Protein AF-A0A3R7EN10-F1 (afdb_monomer_lite)

Structure (mmCIF, N/CA/C/O backbone):
data_AF-A0A3R7EN10-F1
#
_entry.id   AF-A0A3R7EN10-F1
#
loop_
_atom_site.group_PDB
_atom_site.id
_atom_site.type_symbol
_atom_site.label_atom_id
_atom_site.label_alt_id
_atom_site.label_comp_id
_atom_site.label_asym_id
_atom_site.label_entity_id
_atom_site.label_seq_id
_atom_site.pdbx_PDB_ins_code
_atom_site.Cartn_x
_atom_site.Cartn_y
_atom_site.Cartn_z
_atom_site.occupancy
_atom_site.B_iso_or_equiv
_atom_site.auth_seq_id
_atom_site.auth_comp_id
_atom_site.auth_asym_id
_atom_site.auth_atom_id
_atom_site.pdbx_PDB_model_num
ATOM 1 N N . MET A 1 1 ? -8.525 9.739 20.862 1.00 62.44 1 MET A N 1
ATOM 2 C CA . MET A 1 1 ? -7.782 10.237 19.674 1.00 62.44 1 MET A CA 1
ATOM 3 C C . MET A 1 1 ? -8.249 9.334 18.562 1.00 62.44 1 MET A C 1
ATOM 5 O O . MET A 1 1 ? -7.996 8.149 18.690 1.00 62.44 1 MET A O 1
ATOM 9 N N . THR A 1 2 ? -8.980 9.822 17.556 1.00 68.06 2 THR A N 1
ATOM 10 C CA . THR A 1 2 ? -9.645 8.910 16.611 1.00 68.06 2 THR A CA 1
ATOM 11 C C . THR A 1 2 ? -8.619 8.046 15.887 1.00 68.06 2 THR A C 1
ATOM 13 O O . THR A 1 2 ? -7.686 8.556 15.252 1.00 68.06 2 THR A O 1
ATOM 16 N N . LEU A 1 3 ? -8.781 6.737 16.037 1.00 77.31 3 LEU A N 1
ATOM 17 C CA . LEU A 1 3 ? -7.998 5.729 15.348 1.00 77.31 3 LEU A CA 1
ATOM 18 C C . LEU A 1 3 ? -8.710 5.361 14.047 1.00 77.31 3 LEU A C 1
ATOM 20 O O . LEU A 1 3 ? -9.926 5.502 13.911 1.00 77.31 3 LEU A O 1
ATOM 24 N N . TYR A 1 4 ? -7.924 4.940 13.065 1.00 83.62 4 TYR A N 1
ATOM 25 C CA . TYR A 1 4 ? -8.445 4.513 11.776 1.00 83.62 4 TYR A CA 1
ATOM 26 C C . TYR A 1 4 ? -7.913 3.133 11.432 1.00 83.62 4 TYR A C 1
ATOM 28 O O . TYR A 1 4 ? -6.710 2.860 11.529 1.00 83.62 4 TYR A O 1
ATOM 36 N N . LYS A 1 5 ? -8.817 2.294 10.942 1.00 88.75 5 LYS A N 1
ATOM 37 C CA . LYS A 1 5 ? -8.485 1.105 10.178 1.00 88.75 5 LYS A CA 1
ATOM 38 C C . LYS A 1 5 ? -8.071 1.558 8.786 1.00 88.75 5 LYS A C 1
ATOM 40 O O . LYS A 1 5 ? -8.778 2.327 8.141 1.00 88.75 5 LYS A O 1
ATOM 45 N N . VAL A 1 6 ? -6.909 1.106 8.327 1.00 89.62 6 VAL A 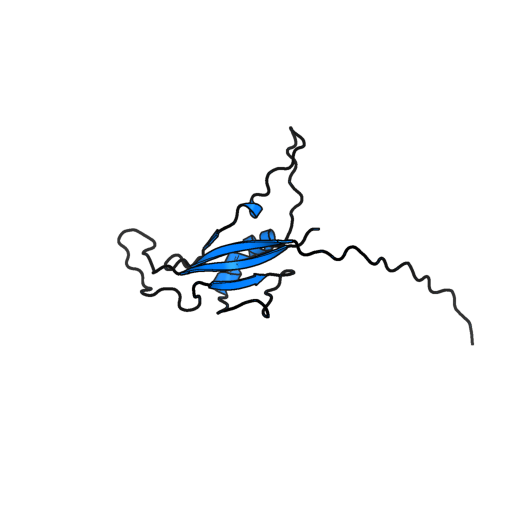N 1
ATOM 46 C CA . VAL A 1 6 ? -6.370 1.469 7.013 1.00 89.62 6 VAL A CA 1
ATOM 47 C C . VAL A 1 6 ? -6.349 0.230 6.136 1.00 89.62 6 VAL A C 1
ATOM 49 O O . VAL A 1 6 ? -5.717 -0.770 6.477 1.00 89.62 6 VAL A O 1
ATOM 52 N N . VAL A 1 7 ? -7.012 0.302 4.988 1.00 90.81 7 VAL A N 1
ATOM 53 C CA . VAL A 1 7 ? -7.070 -0.779 4.006 1.00 90.81 7 VAL A CA 1
ATOM 54 C C . VAL A 1 7 ? -6.269 -0.365 2.779 1.00 90.81 7 VAL A C 1
ATOM 56 O O . VAL A 1 7 ? -6.631 0.568 2.065 1.00 90.81 7 VAL A O 1
ATOM 59 N N . ALA A 1 8 ? -5.168 -1.069 2.527 1.00 90.19 8 ALA A N 1
ATOM 60 C CA . ALA A 1 8 ? -4.382 -0.931 1.310 1.00 90.19 8 ALA A CA 1
ATOM 61 C C . ALA A 1 8 ? -4.769 -2.046 0.334 1.00 90.19 8 ALA A C 1
ATOM 63 O O . ALA A 1 8 ? -4.416 -3.207 0.537 1.00 90.19 8 ALA A O 1
ATOM 64 N N . THR A 1 9 ? -5.490 -1.699 -0.729 1.00 92.50 9 THR A N 1
ATOM 65 C CA . THR A 1 9 ? -5.915 -2.650 -1.764 1.00 92.50 9 THR A CA 1
ATOM 66 C C . THR A 1 9 ? -5.017 -2.516 -2.984 1.00 92.50 9 THR A C 1
ATOM 68 O O . THR A 1 9 ? -4.878 -1.420 -3.528 1.00 92.50 9 THR A O 1
ATOM 71 N N . VAL A 1 10 ? -4.427 -3.613 -3.456 1.00 92.38 10 VAL A N 1
ATOM 72 C CA . VAL A 1 10 ? -3.679 -3.628 -4.717 1.00 92.38 10 VAL A CA 1
ATOM 73 C C . VAL A 1 10 ? -4.640 -3.290 -5.846 1.00 92.38 10 VAL A C 1
ATOM 75 O O . VAL A 1 10 ? -5.570 -4.034 -6.145 1.00 92.38 10 VAL A O 1
ATOM 78 N N . HIS A 1 11 ? -4.401 -2.163 -6.493 1.00 92.81 11 HIS A N 1
ATOM 79 C CA . HIS A 1 11 ? -5.215 -1.705 -7.606 1.00 92.81 11 HIS A CA 1
ATOM 80 C C . HIS A 1 11 ? -4.610 -2.067 -8.950 1.00 92.81 11 HIS A C 1
ATOM 82 O O . HIS A 1 11 ? -5.342 -2.393 -9.875 1.00 92.81 11 HIS A O 1
ATOM 88 N N . LYS A 1 12 ? -3.280 -1.988 -9.060 1.00 90.88 12 LYS A N 1
ATOM 89 C CA . LYS A 1 12 ? -2.578 -2.273 -10.307 1.00 90.88 12 LYS A CA 1
ATOM 90 C C . LYS A 1 12 ? -1.209 -2.870 -10.044 1.00 90.88 12 LYS A C 1
ATOM 92 O O . LYS A 1 12 ? -0.422 -2.316 -9.272 1.00 90.88 12 LYS A O 1
ATOM 97 N N . VAL A 1 13 ? -0.898 -3.948 -10.756 1.00 89.19 13 VAL A N 1
ATOM 98 C CA . VAL A 1 13 ? 0.447 -4.534 -10.789 1.00 89.19 13 VAL A CA 1
ATOM 99 C C . VAL A 1 13 ? 1.069 -4.237 -12.148 1.00 89.19 13 VAL A C 1
ATOM 101 O O . VAL A 1 13 ? 0.711 -4.838 -13.161 1.00 89.19 13 VAL A O 1
ATOM 104 N N . SER A 1 14 ? 1.992 -3.278 -12.193 1.00 86.00 14 SER A N 1
ATOM 105 C CA . SER A 1 14 ? 2.568 -2.840 -13.465 1.00 86.00 14 SER A CA 1
ATOM 106 C C . SER A 1 14 ? 3.658 -3.791 -13.953 1.00 86.00 14 SER A C 1
ATOM 108 O O . SER A 1 14 ? 4.346 -4.455 -13.171 1.00 86.00 14 SER A O 1
ATOM 110 N N . ARG A 1 15 ? 3.828 -3.844 -15.279 1.00 84.75 15 ARG A N 1
ATOM 111 C CA . ARG A 1 15 ? 5.027 -4.442 -15.869 1.00 84.75 15 ARG A CA 1
ATOM 112 C C . ARG A 1 15 ? 6.249 -3.590 -15.542 1.00 84.75 15 ARG A C 1
ATOM 114 O O . ARG A 1 15 ? 6.087 -2.380 -15.364 1.00 84.75 15 ARG A O 1
ATOM 121 N N . PRO A 1 16 ? 7.439 -4.206 -15.504 1.00 85.75 16 PRO A N 1
ATOM 122 C CA . PRO A 1 16 ? 8.629 -3.453 -15.218 1.00 85.75 16 PRO A CA 1
ATOM 123 C C . PRO A 1 16 ? 8.941 -2.391 -16.272 1.00 85.75 16 PRO A C 1
ATOM 125 O O . PRO A 1 16 ? 8.654 -2.590 -17.456 1.00 85.75 16 PRO A O 1
ATOM 128 N N . ALA A 1 17 ? 9.535 -1.283 -15.843 1.00 83.06 17 ALA A N 1
ATOM 129 C CA . ALA A 1 17 ? 9.994 -0.203 -16.704 1.00 83.06 17 ALA A CA 1
ATOM 130 C C . ALA A 1 17 ? 11.432 0.196 -16.331 1.00 83.06 17 ALA A C 1
ATOM 132 O O . ALA A 1 17 ? 11.790 0.133 -15.154 1.00 83.06 17 ALA A O 1
ATOM 133 N N . PRO A 1 18 ? 12.261 0.612 -17.307 1.00 82.50 18 PRO A N 1
ATOM 134 C CA . PRO A 1 18 ? 13.573 1.179 -17.020 1.00 82.50 18 PRO A CA 1
ATOM 135 C C . PRO A 1 18 ? 13.465 2.387 -16.090 1.00 82.50 18 PRO A C 1
ATOM 137 O O . PRO A 1 18 ? 12.598 3.241 -16.284 1.00 82.50 18 PRO A O 1
ATOM 140 N N . VAL A 1 19 ? 14.369 2.476 -15.113 1.00 79.69 19 VAL A N 1
ATOM 141 C CA . VAL A 1 19 ? 14.435 3.625 -14.195 1.00 79.69 19 VAL A CA 1
ATOM 142 C C . VAL A 1 19 ? 14.906 4.881 -14.934 1.00 79.69 19 VAL A C 1
ATOM 144 O O . VAL A 1 19 ? 14.409 5.974 -14.664 1.00 79.69 19 VAL A O 1
ATOM 147 N N . ALA A 1 20 ? 15.816 4.726 -15.902 1.00 82.25 20 ALA A N 1
ATOM 148 C CA . ALA A 1 20 ? 16.309 5.806 -16.748 1.00 82.25 20 ALA A CA 1
ATOM 149 C C . ALA A 1 20 ? 16.134 5.504 -18.254 1.00 82.25 20 ALA A C 1
ATOM 151 O O . ALA A 1 20 ? 16.145 4.339 -18.670 1.00 82.25 20 ALA A O 1
ATOM 152 N N . PRO A 1 21 ? 15.990 6.541 -19.107 1.00 85.62 21 PRO A N 1
ATOM 153 C CA . PRO A 1 21 ? 15.923 6.365 -20.555 1.00 85.62 21 PRO A CA 1
ATOM 154 C C . PRO A 1 21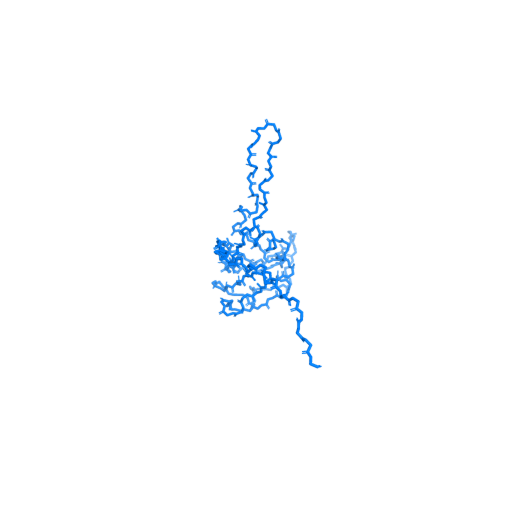 ? 17.175 5.672 -21.107 1.00 85.62 21 PRO A C 1
ATOM 156 O O . PRO A 1 21 ? 18.293 6.106 -20.851 1.00 85.62 21 PRO A O 1
ATOM 159 N N . GLY A 1 22 ? 16.981 4.628 -21.914 1.00 85.56 22 GLY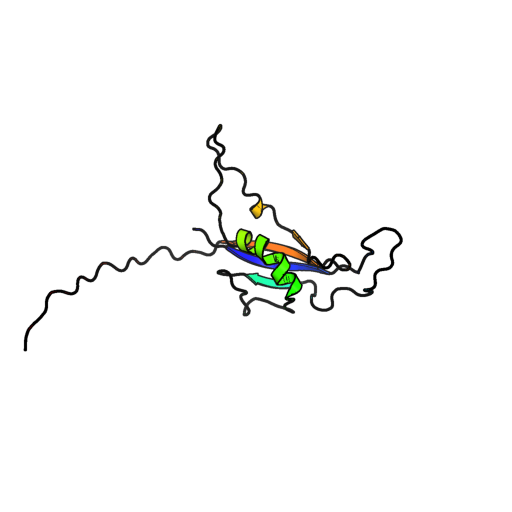 A N 1
ATOM 160 C CA . GLY A 1 22 ? 18.074 3.888 -22.559 1.00 85.56 22 GLY A CA 1
ATOM 161 C C . GLY A 1 22 ? 18.629 2.714 -21.748 1.00 85.56 22 GLY A C 1
ATOM 162 O O . GLY A 1 22 ? 19.446 1.964 -22.276 1.00 85.56 22 GLY A O 1
ATOM 163 N N . GLU A 1 23 ? 18.165 2.506 -20.516 1.00 85.56 23 GLU A N 1
ATOM 164 C CA . GLU A 1 23 ? 18.534 1.336 -19.719 1.00 85.56 23 GLU A CA 1
ATOM 165 C C . GLU A 1 23 ? 17.592 0.153 -19.971 1.00 85.56 23 GLU A C 1
ATOM 167 O O . GLU A 1 23 ? 16.414 0.310 -20.302 1.00 85.56 23 GLU A O 1
ATOM 172 N N . SER A 1 24 ? 18.109 -1.064 -19.803 1.00 81.62 24 SER A N 1
ATOM 173 C CA . SER A 1 24 ? 17.286 -2.271 -19.736 1.00 81.62 24 SER A CA 1
ATOM 174 C C . SER A 1 24 ? 16.905 -2.558 -18.290 1.00 81.62 24 SER A C 1
ATOM 176 O O . SER A 1 24 ? 17.775 -2.571 -17.421 1.00 81.62 24 SER A O 1
ATOM 178 N N . THR A 1 25 ? 15.640 -2.880 -18.039 1.00 83.19 25 THR A N 1
ATOM 179 C CA . THR A 1 25 ? 15.241 -3.448 -16.746 1.00 83.19 25 THR A CA 1
ATOM 180 C C . THR A 1 25 ? 15.794 -4.867 -16.604 1.00 83.19 25 THR A C 1
ATOM 182 O O . THR A 1 25 ? 15.746 -5.668 -17.543 1.00 83.19 25 THR A O 1
ATOM 185 N N . HIS A 1 26 ? 16.322 -5.189 -15.424 1.00 82.56 26 HIS A N 1
ATOM 186 C CA . HIS A 1 26 ? 16.775 -6.546 -15.111 1.00 82.56 26 HIS A CA 1
ATOM 187 C C . HIS A 1 26 ? 15.605 -7.456 -14.691 1.00 82.56 26 HIS A C 1
ATOM 189 O O . HIS A 1 26 ? 15.750 -8.678 -14.603 1.00 82.56 26 HIS A O 1
ATOM 195 N N . VAL A 1 27 ? 14.424 -6.870 -14.468 1.00 81.25 27 VAL A N 1
ATOM 196 C CA . VAL A 1 27 ? 13.182 -7.558 -14.124 1.00 81.25 27 VAL A CA 1
ATOM 197 C C . VAL A 1 27 ? 12.255 -7.547 -15.336 1.00 81.25 27 VAL A C 1
ATOM 199 O O . VAL A 1 27 ? 11.950 -6.507 -15.893 1.00 81.25 27 VAL A O 1
ATOM 202 N N . LEU A 1 28 ? 11.753 -8.709 -15.754 1.00 82.25 28 LEU A N 1
ATOM 203 C CA . LEU A 1 28 ? 10.976 -8.811 -17.004 1.00 82.25 28 LEU A CA 1
ATOM 204 C C . LEU A 1 28 ? 9.472 -9.015 -16.800 1.00 82.25 28 LEU A C 1
ATOM 206 O O . LEU A 1 28 ? 8.689 -8.921 -17.744 1.00 82.25 28 LEU A O 1
ATOM 210 N N . LEU A 1 29 ? 9.051 -9.340 -15.580 1.00 84.75 29 LEU A N 1
ATOM 211 C CA . LEU A 1 29 ? 7.682 -9.749 -15.281 1.00 84.75 29 LEU A CA 1
ATOM 212 C C . LEU A 1 29 ? 7.077 -8.873 -14.179 1.00 84.75 29 LEU A C 1
ATOM 214 O O . LEU A 1 29 ? 7.824 -8.370 -13.337 1.00 84.75 29 LEU A O 1
ATOM 218 N N . PRO A 1 30 ? 5.737 -8.722 -14.150 1.00 85.88 30 PRO A N 1
ATOM 219 C CA . PRO A 1 30 ? 5.044 -8.065 -13.045 1.00 85.88 30 PRO A CA 1
ATOM 220 C C . PRO A 1 30 ? 5.410 -8.682 -11.689 1.00 85.88 30 PRO A C 1
ATOM 222 O O . PRO A 1 30 ? 5.890 -9.821 -11.613 1.00 85.88 30 PRO A O 1
ATOM 225 N N . CYS A 1 31 ? 5.157 -7.941 -10.608 1.00 86.88 31 CYS A N 1
ATOM 226 C CA . CYS A 1 31 ? 5.345 -8.459 -9.255 1.00 86.88 31 CYS A CA 1
ATOM 227 C C . CYS A 1 31 ? 4.623 -9.807 -9.091 1.00 86.88 31 CYS A C 1
ATOM 229 O O . CYS A 1 31 ? 3.442 -9.928 -9.395 1.00 86.88 31 CYS A O 1
ATOM 231 N N . ARG A 1 32 ? 5.345 -10.828 -8.617 1.00 85.81 32 ARG A N 1
ATOM 232 C CA . ARG A 1 32 ? 4.791 -12.178 -8.411 1.00 85.81 32 ARG A CA 1
ATOM 233 C C . ARG A 1 32 ? 4.123 -12.357 -7.050 1.00 85.81 32 ARG A C 1
ATOM 235 O O . ARG A 1 32 ? 3.447 -13.358 -6.844 1.00 85.81 32 ARG A O 1
ATOM 242 N N . LEU A 1 33 ? 4.369 -11.429 -6.125 1.00 87.31 33 LEU A N 1
ATOM 243 C CA . LEU A 1 33 ? 3.842 -11.488 -4.763 1.00 87.31 33 LEU A CA 1
ATOM 244 C C . LEU A 1 33 ? 2.411 -10.959 -4.696 1.00 87.31 33 LEU A C 1
ATOM 246 O O . LEU A 1 33 ? 1.582 -11.554 -4.020 1.00 87.31 33 LEU A O 1
ATOM 250 N N . PHE A 1 34 ? 2.135 -9.874 -5.415 1.00 89.00 34 PHE A N 1
ATOM 251 C CA . PHE A 1 34 ? 0.841 -9.205 -5.388 1.00 89.00 34 PHE A CA 1
ATOM 252 C C . PHE A 1 34 ? 0.033 -9.481 -6.643 1.00 89.00 34 PHE A C 1
ATOM 254 O O . PHE A 1 34 ? 0.572 -9.551 -7.750 1.00 89.00 34 PHE A O 1
ATOM 261 N N . LYS A 1 35 ? -1.278 -9.566 -6.456 1.00 91.06 35 LYS A N 1
ATOM 262 C CA . LYS A 1 35 ? -2.291 -9.580 -7.505 1.00 91.06 35 LYS A CA 1
ATOM 263 C C . LYS A 1 35 ? -3.265 -8.436 -7.270 1.00 91.06 35 LYS A C 1
ATOM 265 O O . LYS A 1 35 ? -3.461 -7.993 -6.143 1.00 91.06 35 LYS A O 1
ATOM 270 N N . GLU A 1 36 ? -3.872 -7.950 -8.346 1.00 92.62 36 GLU A N 1
ATOM 271 C CA . GLU A 1 36 ? -4.939 -6.955 -8.237 1.00 92.62 36 GLU A CA 1
ATOM 272 C C . GLU A 1 36 ? -6.079 -7.496 -7.368 1.00 92.62 36 GLU A C 1
ATOM 274 O O . GLU A 1 36 ? -6.508 -8.638 -7.527 1.00 92.62 36 GLU A O 1
ATOM 279 N N . GLY A 1 37 ? -6.532 -6.673 -6.424 1.00 92.19 37 GLY A N 1
ATOM 280 C CA . GLY A 1 37 ? -7.533 -7.026 -5.424 1.00 92.19 37 GLY A CA 1
ATOM 281 C C . GLY A 1 37 ? -6.980 -7.557 -4.099 1.00 92.19 37 GLY A C 1
ATOM 282 O O . GLY A 1 37 ? -7.746 -7.568 -3.136 1.00 92.19 37 GLY A O 1
ATOM 283 N N . ASP A 1 38 ? -5.698 -7.940 -4.007 1.00 93.00 38 ASP A N 1
ATOM 284 C CA . ASP A 1 38 ? -5.078 -8.306 -2.722 1.00 93.00 38 ASP A CA 1
ATOM 285 C C . ASP A 1 38 ? -5.194 -7.136 -1.732 1.00 93.00 38 ASP A C 1
ATOM 287 O O . ASP A 1 38 ? -5.069 -5.967 -2.111 1.00 93.00 38 ASP A O 1
ATOM 291 N N . LYS A 1 39 ? -5.426 -7.440 -0.454 1.00 92.38 39 LYS A N 1
ATOM 292 C CA . LYS A 1 39 ? -5.664 -6.434 0.591 1.00 92.38 39 LYS A CA 1
ATOM 293 C C . LYS A 1 39 ? -4.691 -6.597 1.735 1.00 92.38 39 LYS A C 1
ATOM 295 O O . LYS A 1 39 ? -4.532 -7.696 2.246 1.00 92.38 39 LYS A O 1
ATOM 300 N N . ILE A 1 40 ? -4.137 -5.491 2.213 1.00 91.12 40 ILE A N 1
ATOM 301 C CA . ILE A 1 40 ? -3.403 -5.442 3.475 1.00 91.12 40 ILE A CA 1
ATOM 302 C C . ILE A 1 40 ? -4.160 -4.515 4.415 1.00 91.12 40 ILE A C 1
ATOM 304 O O . ILE A 1 40 ? -4.389 -3.347 4.095 1.00 91.12 40 ILE A O 1
ATOM 308 N N . VAL A 1 41 ? -4.568 -5.054 5.559 1.00 91.00 41 VAL A N 1
ATOM 309 C CA . VAL A 1 41 ? -5.366 -4.332 6.550 1.00 91.00 41 VAL A CA 1
ATOM 310 C C . VAL A 1 41 ? -4.488 -3.990 7.740 1.00 91.00 41 VAL A C 1
ATOM 312 O O . VAL A 1 41 ? -3.861 -4.871 8.328 1.00 91.00 41 VAL A O 1
ATOM 315 N N . PHE A 1 42 ? -4.449 -2.710 8.095 1.00 88.31 42 PHE A N 1
ATOM 316 C CA . PHE A 1 42 ? -3.706 -2.196 9.235 1.00 88.31 42 PHE A CA 1
ATOM 317 C C . PHE A 1 42 ? -4.666 -1.660 10.293 1.00 88.31 42 PHE A C 1
ATOM 319 O O . PHE A 1 42 ? -5.467 -0.764 10.026 1.00 88.31 42 PHE A O 1
ATOM 326 N N . GLU A 1 43 ? -4.525 -2.155 11.515 1.00 86.69 43 GLU A N 1
ATOM 327 C CA . GLU A 1 43 ? -5.375 -1.833 12.662 1.00 86.69 43 GLU A CA 1
ATOM 328 C C . GLU A 1 43 ? -4.502 -1.773 13.919 1.00 86.69 43 GLU A C 1
ATOM 330 O O . GLU A 1 43 ? -3.608 -2.602 14.081 1.00 86.69 43 GLU A O 1
ATOM 335 N N . ASP A 1 44 ? -4.667 -0.744 14.753 1.00 77.94 44 ASP A N 1
ATOM 336 C CA . ASP A 1 44 ? -3.916 -0.569 16.008 1.00 77.94 44 ASP A CA 1
ATOM 337 C C . ASP A 1 44 ? -2.399 -0.804 15.909 1.00 77.94 44 ASP A C 1
ATOM 339 O O . ASP A 1 44 ? -1.777 -1.443 16.757 1.00 77.94 44 ASP A O 1
ATOM 343 N N . ASN A 1 45 ? -1.759 -0.236 14.880 1.00 73.31 45 ASN A N 1
ATOM 344 C CA . ASN A 1 45 ? -0.324 -0.393 14.590 1.00 73.31 45 ASN A CA 1
ATOM 345 C C . ASN A 1 45 ? 0.128 -1.803 14.176 1.00 73.31 45 ASN A C 1
ATOM 347 O O . ASN A 1 45 ? 1.337 -2.036 14.079 1.00 73.31 45 ASN A O 1
ATOM 351 N N . GLN A 1 46 ? -0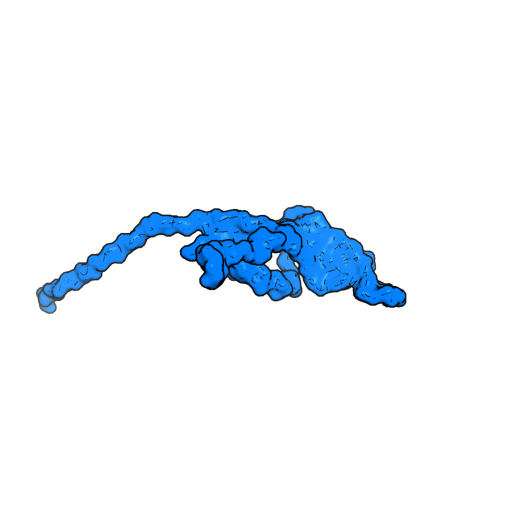.803 -2.715 13.923 1.00 83.25 46 GLN A N 1
ATOM 352 C CA . GLN A 1 46 ? -0.548 -4.090 13.517 1.00 83.25 46 GLN A CA 1
ATOM 353 C C . GLN A 1 46 ? -1.180 -4.380 12.155 1.00 83.25 46 GLN A C 1
ATOM 355 O O . GLN A 1 46 ? -2.041 -3.645 11.675 1.00 83.25 46 GLN A O 1
ATOM 360 N N . ILE A 1 47 ? -0.720 -5.454 11.516 1.00 87.50 47 ILE A N 1
ATOM 361 C CA . ILE A 1 47 ? -1.380 -6.003 10.331 1.00 87.50 47 ILE A CA 1
ATOM 362 C C . ILE A 1 47 ? -2.463 -6.957 10.828 1.00 87.50 47 ILE A C 1
ATOM 364 O O . ILE A 1 47 ? -2.158 -7.938 11.509 1.00 87.50 47 ILE A O 1
ATOM 368 N N . ASN A 1 48 ? -3.716 -6.691 10.473 1.00 90.19 48 ASN A N 1
ATOM 369 C CA . ASN A 1 48 ? -4.816 -7.606 10.726 1.00 90.19 48 ASN A CA 1
ATOM 370 C C . ASN A 1 48 ? -4.726 -8.759 9.715 1.00 90.19 48 ASN A C 1
ATOM 372 O O . ASN A 1 48 ? -5.158 -8.657 8.564 1.00 90.19 48 ASN A O 1
ATOM 376 N N . MET A 1 49 ? -4.113 -9.862 10.148 1.00 89.44 49 MET A N 1
ATOM 377 C CA . MET A 1 49 ? -3.893 -11.050 9.319 1.00 89.44 49 MET A CA 1
ATOM 378 C C . MET A 1 49 ? -5.180 -11.799 8.965 1.00 89.44 49 MET A C 1
ATOM 380 O O . MET A 1 49 ? -5.169 -12.568 8.009 1.00 89.44 49 MET A O 1
ATOM 384 N N . ALA A 1 50 ? -6.267 -11.601 9.717 1.00 89.38 50 ALA A N 1
ATOM 385 C CA . ALA A 1 50 ? -7.543 -12.255 9.441 1.00 89.38 50 ALA A CA 1
ATOM 386 C C . ALA A 1 50 ? -8.251 -11.633 8.227 1.00 89.38 50 ALA A C 1
ATOM 388 O O . ALA A 1 50 ? -8.922 -12.339 7.478 1.00 89.38 50 ALA A O 1
ATOM 389 N N . GLU A 1 51 ? -8.079 -10.326 8.019 1.00 90.50 51 GLU A N 1
ATOM 390 C CA . GLU A 1 51 ? -8.668 -9.597 6.889 1.00 90.50 51 GLU A CA 1
ATOM 391 C C . GLU A 1 51 ? -7.695 -9.350 5.728 1.00 90.50 51 GLU A C 1
ATOM 393 O O . GLU A 1 51 ? -8.108 -9.055 4.603 1.00 90.50 51 GLU A O 1
ATOM 398 N N . THR A 1 52 ? -6.394 -9.466 5.990 1.00 88.94 52 THR A N 1
ATOM 399 C CA . THR A 1 52 ? -5.356 -9.371 4.962 1.00 88.94 52 THR A CA 1
ATOM 400 C C . THR A 1 52 ? -5.430 -10.575 4.023 1.00 88.94 52 THR A C 1
ATOM 402 O O . THR A 1 52 ? -5.516 -11.724 4.447 1.00 88.94 52 THR A O 1
ATOM 405 N N . THR A 1 53 ? -5.359 -10.307 2.724 1.00 87.31 53 THR A N 1
ATOM 406 C CA . THR A 1 53 ? -5.390 -11.303 1.652 1.00 87.31 53 THR A CA 1
ATOM 407 C C . THR A 1 53 ? -4.168 -11.141 0.754 1.00 87.31 53 THR A C 1
ATOM 409 O O . THR A 1 53 ? -3.702 -10.029 0.509 1.00 87.31 53 THR A O 1
ATOM 412 N N . GLY A 1 54 ? -3.644 -12.259 0.252 1.00 81.19 54 GLY A N 1
ATOM 413 C CA . GLY A 1 54 ? -2.457 -12.263 -0.603 1.00 81.19 54 GLY A CA 1
ATOM 414 C C . GLY A 1 54 ? -1.144 -12.364 0.176 1.00 81.19 54 GLY A C 1
ATOM 415 O O . GLY A 1 54 ? -1.108 -12.781 1.336 1.00 81.19 54 GLY A O 1
ATOM 416 N N . ALA A 1 55 ? -0.033 -12.060 -0.495 1.00 79.62 55 ALA A N 1
ATOM 417 C CA . ALA A 1 55 ? 1.298 -12.181 0.093 1.00 79.62 55 ALA A CA 1
ATOM 418 C C . ALA A 1 55 ? 1.684 -10.944 0.916 1.00 79.62 55 ALA A C 1
ATOM 420 O O . ALA A 1 55 ? 1.341 -9.815 0.576 1.00 79.62 55 ALA A O 1
ATOM 421 N N . LEU A 1 56 ? 2.502 -11.144 1.951 1.00 82.56 56 LEU A N 1
ATOM 422 C CA . LEU A 1 56 ? 3.182 -10.053 2.644 1.00 82.56 56 LEU A CA 1
ATOM 423 C C . LEU A 1 56 ? 4.593 -9.866 2.085 1.00 82.56 56 LEU A C 1
ATOM 425 O O . LEU A 1 56 ? 5.393 -10.798 2.040 1.00 82.56 56 LEU A O 1
ATOM 429 N N . CYS A 1 57 ? 4.912 -8.636 1.688 1.00 84.25 57 CYS A N 1
ATOM 430 C CA . CYS A 1 57 ? 6.240 -8.248 1.230 1.00 84.25 57 CYS A CA 1
ATOM 431 C C . CYS A 1 57 ? 6.885 -7.330 2.273 1.00 84.25 57 CYS A C 1
ATOM 433 O O . CYS A 1 57 ? 6.415 -6.216 2.492 1.00 84.25 57 CYS A O 1
ATOM 435 N N . LEU A 1 58 ? 7.977 -7.773 2.901 1.00 81.38 58 LEU A N 1
ATOM 436 C CA . LEU A 1 58 ? 8.659 -6.991 3.941 1.00 81.38 58 LEU A CA 1
ATOM 437 C C . LEU A 1 58 ? 9.174 -5.644 3.423 1.00 81.38 58 LEU A C 1
ATOM 439 O O . LEU A 1 58 ? 9.042 -4.640 4.116 1.00 81.38 58 LEU A O 1
ATOM 443 N N . SER A 1 59 ? 9.699 -5.602 2.195 1.00 78.62 59 SER A N 1
ATOM 444 C CA . SER A 1 59 ? 10.159 -4.360 1.562 1.00 78.62 59 SER A CA 1
ATOM 445 C C . SER A 1 59 ? 9.018 -3.362 1.366 1.00 78.62 59 SER A C 1
ATOM 447 O O . SER A 1 59 ? 9.188 -2.175 1.635 1.00 78.62 59 SER A O 1
ATOM 449 N N . LEU A 1 60 ? 7.835 -3.845 0.966 1.00 81.75 60 LEU A N 1
ATOM 450 C CA . LEU A 1 60 ? 6.638 -3.013 0.886 1.00 81.75 60 LEU A CA 1
ATOM 451 C C . LEU A 1 60 ? 6.250 -2.494 2.271 1.00 81.75 60 LEU A C 1
ATOM 453 O O . LEU A 1 60 ? 6.099 -1.287 2.442 1.00 81.75 60 LEU A O 1
ATOM 457 N N . ILE A 1 61 ? 6.101 -3.389 3.251 1.00 81.31 61 ILE A N 1
ATOM 458 C CA . ILE A 1 61 ? 5.671 -3.017 4.604 1.00 81.31 61 ILE A CA 1
ATOM 459 C C . ILE A 1 61 ? 6.612 -1.945 5.157 1.00 81.31 61 ILE A C 1
ATOM 461 O O . ILE A 1 61 ? 6.143 -0.888 5.566 1.00 81.31 61 ILE A O 1
ATOM 465 N N . ALA A 1 62 ? 7.928 -2.157 5.066 1.00 82.44 62 ALA A N 1
ATOM 466 C CA . ALA A 1 62 ? 8.934 -1.195 5.507 1.00 82.44 62 ALA A CA 1
ATOM 467 C C . ALA A 1 62 ? 8.772 0.183 4.841 1.00 82.44 62 ALA A C 1
ATOM 469 O O . ALA A 1 62 ? 8.843 1.206 5.518 1.00 82.44 62 ALA A O 1
ATOM 470 N N . SER A 1 63 ? 8.497 0.211 3.535 1.00 78.56 63 SER A N 1
ATOM 471 C CA . SER A 1 63 ? 8.301 1.455 2.782 1.00 78.56 63 SER A CA 1
ATOM 472 C C . SER A 1 63 ? 7.018 2.207 3.132 1.00 78.56 63 SER A C 1
ATOM 474 O O . SER A 1 63 ? 6.964 3.430 3.021 1.00 78.56 63 SER A O 1
ATOM 476 N N . MET A 1 64 ? 5.989 1.482 3.573 1.00 78.75 64 MET A N 1
ATOM 477 C CA . MET A 1 64 ? 4.686 2.047 3.895 1.00 78.75 64 MET A CA 1
ATOM 478 C C . MET A 1 64 ? 4.582 2.507 5.351 1.00 78.75 64 MET A C 1
ATOM 480 O O . MET A 1 64 ? 3.717 3.328 5.642 1.00 78.75 64 MET A O 1
ATOM 484 N N . ILE A 1 65 ? 5.439 2.024 6.264 1.00 79.19 65 ILE A N 1
ATOM 485 C CA . ILE A 1 65 ? 5.353 2.310 7.711 1.00 79.19 65 ILE A CA 1
ATOM 486 C C . ILE A 1 65 ? 5.131 3.802 8.021 1.00 79.19 65 ILE A C 1
ATOM 488 O O . ILE A 1 65 ? 4.193 4.085 8.765 1.00 79.19 65 ILE A O 1
ATOM 492 N N . PRO A 1 66 ? 5.902 4.770 7.482 1.00 78.56 66 PRO A N 1
ATOM 493 C CA . PRO A 1 66 ? 5.707 6.180 7.833 1.00 78.56 66 PRO A CA 1
ATOM 494 C C . PRO A 1 66 ? 4.317 6.691 7.441 1.00 78.56 66 PRO A C 1
ATOM 496 O O . PRO A 1 66 ? 3.627 7.329 8.236 1.00 78.56 66 PRO A O 1
ATOM 499 N N . VAL A 1 67 ? 3.883 6.345 6.227 1.00 78.75 67 VAL A N 1
ATOM 500 C CA . VAL A 1 67 ? 2.596 6.761 5.665 1.00 78.75 67 VAL A CA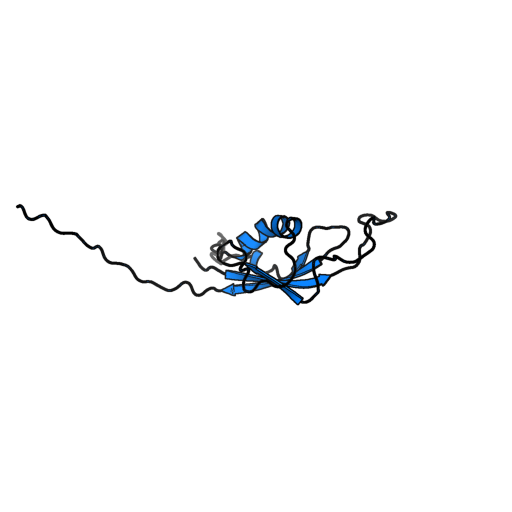 1
ATOM 501 C C . VAL A 1 67 ? 1.446 6.079 6.402 1.00 78.75 67 VAL A C 1
ATOM 503 O O . VAL A 1 67 ? 0.491 6.746 6.773 1.00 78.75 67 VAL A O 1
ATOM 506 N N . LEU A 1 68 ? 1.552 4.786 6.708 1.00 76.50 68 LEU A N 1
ATOM 507 C CA . LEU A 1 68 ? 0.543 4.026 7.452 1.00 76.50 68 LEU A CA 1
ATOM 508 C C . LEU A 1 68 ? 0.448 4.420 8.927 1.00 76.50 68 LEU A C 1
ATOM 510 O O . LEU A 1 68 ? -0.626 4.341 9.509 1.00 76.50 68 LEU A O 1
ATOM 514 N N . LYS A 1 69 ? 1.538 4.870 9.552 1.00 77.88 69 LYS A N 1
ATOM 515 C CA . LYS A 1 69 ? 1.486 5.408 10.920 1.00 77.88 69 LYS A CA 1
ATOM 516 C C . LYS A 1 69 ? 0.749 6.740 10.972 1.00 77.88 69 LYS A C 1
ATOM 518 O O . LYS A 1 69 ? 0.015 6.977 11.926 1.00 77.88 69 LYS A O 1
ATOM 523 N N . ALA A 1 70 ? 0.929 7.577 9.951 1.00 78.19 70 ALA A N 1
ATOM 524 C CA . ALA A 1 70 ? 0.179 8.818 9.790 1.00 78.19 70 ALA A CA 1
ATOM 525 C C . ALA A 1 70 ? -1.293 8.516 9.447 1.00 78.19 70 ALA A C 1
ATOM 527 O O . ALA A 1 70 ? -2.183 8.879 10.198 1.00 78.19 70 ALA A O 1
ATOM 528 N N . LEU A 1 71 ? -1.520 7.738 8.381 1.00 80.69 71 LEU A N 1
ATOM 529 C CA . LEU A 1 71 ? -2.519 6.666 8.272 1.00 80.69 71 LEU A CA 1
ATOM 530 C C . LEU A 1 71 ? -3.548 6.475 9.403 1.00 80.69 71 LEU A C 1
ATOM 532 O O . LEU A 1 71 ? -4.709 6.858 9.329 1.00 80.69 71 LEU A O 1
ATOM 536 N N . GLN A 1 72 ? -3.085 5.762 10.422 1.00 79.31 72 GLN A N 1
ATOM 537 C CA . GLN A 1 72 ? -3.903 5.203 11.491 1.00 79.31 72 GLN A CA 1
ATOM 538 C C . GLN A 1 72 ? -4.270 6.214 12.582 1.00 79.31 72 GLN A C 1
ATOM 540 O O . GLN A 1 72 ? -5.017 5.871 13.495 1.00 79.31 72 GLN A O 1
ATOM 545 N N . ARG A 1 73 ? -3.730 7.437 12.536 1.00 74.44 73 ARG A N 1
ATOM 546 C CA . ARG A 1 73 ? -3.908 8.446 13.583 1.00 74.44 73 ARG A CA 1
ATOM 547 C C . ARG A 1 73 ? -4.557 9.689 12.996 1.00 74.44 73 ARG A C 1
ATOM 549 O O . ARG A 1 73 ? -4.040 10.257 12.039 1.00 74.44 73 ARG A O 1
ATOM 556 N N . SER A 1 74 ? -5.625 10.175 13.623 1.00 65.25 74 SER A N 1
ATOM 557 C CA . SER A 1 74 ? -5.971 11.587 13.463 1.00 65.25 74 SER A CA 1
ATOM 558 C C . SER A 1 74 ? -4.888 12.407 14.158 1.00 65.25 74 SER A C 1
ATOM 560 O O . SER A 1 74 ? -4.747 12.336 15.380 1.00 65.25 74 SER A O 1
ATOM 562 N N . VAL A 1 75 ? -4.095 13.149 13.388 1.00 61.69 75 VAL A N 1
ATOM 563 C CA . VAL A 1 75 ? -3.306 14.246 13.956 1.00 61.69 75 VAL A CA 1
ATOM 564 C C . VAL A 1 75 ? -4.302 15.359 14.265 1.00 61.69 75 VAL A C 1
ATOM 566 O O . VAL A 1 75 ? -5.207 15.597 13.461 1.00 61.69 75 VAL A O 1
ATOM 569 N N . GLU A 1 76 ? -4.195 15.999 15.431 1.00 61.53 76 GLU A N 1
ATOM 570 C CA . GLU A 1 76 ? -4.972 17.216 15.672 1.00 61.53 76 GLU A CA 1
ATOM 571 C C . GLU A 1 76 ? -4.702 18.187 14.518 1.00 61.53 76 GLU A C 1
ATOM 573 O O . GLU A 1 76 ? -3.538 18.344 14.124 1.00 61.53 76 GLU A O 1
ATOM 578 N N . PRO A 1 77 ? -5.752 18.769 13.911 1.00 62.28 77 PRO A N 1
ATOM 579 C CA . PRO A 1 77 ? -5.551 19.675 12.801 1.00 62.28 77 PRO A CA 1
ATOM 580 C C . PRO A 1 77 ? -4.673 20.823 13.283 1.00 62.28 77 PRO A C 1
ATOM 582 O O . PRO A 1 77 ? -4.970 21.466 14.291 1.00 62.28 77 PRO A O 1
ATOM 585 N N . LEU A 1 78 ? -3.567 21.049 12.575 1.00 66.88 78 LEU A N 1
ATOM 586 C CA . LEU A 1 78 ? -2.764 22.242 12.791 1.00 66.88 78 LEU A CA 1
ATOM 587 C C . LEU A 1 78 ? -3.674 23.441 12.556 1.00 66.88 78 LEU A C 1
ATOM 589 O O . LEU A 1 78 ? -4.337 23.498 11.528 1.00 66.88 78 LEU A O 1
ATOM 593 N N . MET A 1 79 ? -3.726 24.364 13.503 1.00 81.88 79 MET A N 1
ATOM 594 C CA . MET A 1 79 ? -4.516 25.576 13.341 1.00 81.88 79 MET A CA 1
ATOM 595 C C . MET A 1 79 ? -3.675 26.615 12.609 1.00 81.88 79 MET A C 1
ATOM 597 O O . MET A 1 79 ? -2.486 26.771 12.887 1.00 81.88 79 MET A O 1
ATOM 601 N N . ASP A 1 80 ? -4.289 27.306 11.662 1.00 80.75 80 ASP A N 1
ATOM 602 C CA . ASP A 1 80 ? -3.712 28.493 11.052 1.00 80.75 80 ASP A CA 1
ATOM 603 C C . ASP A 1 80 ? -3.715 29.633 12.087 1.00 80.75 80 ASP A C 1
ATOM 605 O O . ASP A 1 80 ? -4.762 29.983 12.632 1.00 80.75 80 ASP A O 1
ATOM 609 N N . GLU A 1 81 ? -2.542 30.181 12.418 1.00 82.81 81 GLU A N 1
ATOM 610 C CA . GLU A 1 81 ? -2.406 31.167 13.504 1.00 82.81 81 GLU A CA 1
ATOM 611 C C . GLU A 1 81 ? -3.012 32.543 13.169 1.00 82.81 81 GLU A C 1
ATOM 613 O O . GLU A 1 81 ? -3.310 33.311 14.085 1.00 82.81 81 GLU A O 1
ATOM 618 N N . GLU A 1 82 ? -3.223 32.865 11.887 1.00 82.81 82 GLU A N 1
ATOM 619 C CA . GLU A 1 82 ? -3.854 34.123 11.463 1.00 82.81 82 GLU A CA 1
ATOM 620 C C . GLU A 1 82 ? -5.381 34.019 11.410 1.00 82.81 82 GLU A C 1
ATOM 622 O O . GLU A 1 82 ? -6.082 34.969 11.763 1.00 82.81 82 GLU A O 1
ATOM 627 N N . THR A 1 83 ? -5.905 32.881 10.959 1.00 84.62 83 THR A N 1
ATOM 628 C CA . THR A 1 83 ? -7.341 32.696 10.698 1.00 84.62 83 THR A CA 1
ATOM 629 C C . THR A 1 83 ? -8.058 31.888 11.776 1.00 84.62 83 THR A C 1
ATOM 631 O O . THR A 1 83 ? -9.277 31.987 11.891 1.00 84.62 83 THR A O 1
ATOM 634 N N . GLY A 1 84 ? -7.328 31.122 12.592 1.00 84.69 84 GLY A N 1
ATOM 635 C CA . GLY A 1 84 ? -7.890 30.224 13.604 1.00 84.69 84 GLY A CA 1
ATOM 636 C C . GLY A 1 84 ? -8.578 28.985 13.023 1.00 84.69 84 GLY A C 1
ATOM 637 O O . GLY A 1 84 ? -9.212 28.237 13.767 1.00 84.69 84 GLY A O 1
ATOM 638 N N . GLU A 1 85 ? -8.468 28.765 11.712 1.00 81.19 85 GLU A N 1
ATOM 639 C CA . GLU A 1 85 ? -9.101 27.653 11.010 1.00 81.19 85 GLU A CA 1
ATOM 640 C C . GLU A 1 85 ? -8.171 26.426 10.951 1.00 81.19 85 GLU A 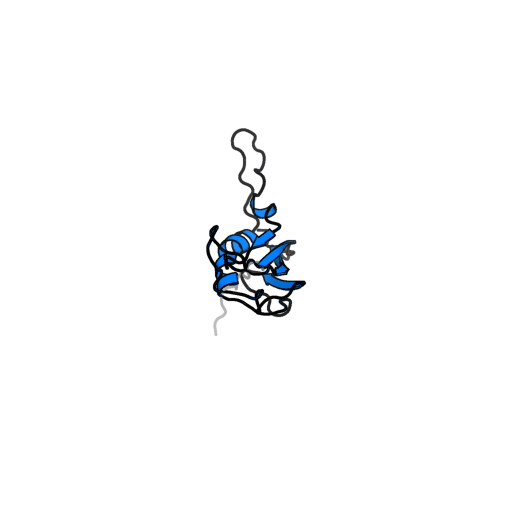C 1
ATOM 642 O O . GLU A 1 85 ? -6.946 26.567 10.861 1.00 81.19 85 GLU A O 1
ATOM 647 N N . PRO A 1 86 ? -8.717 25.198 10.977 1.00 72.81 86 PRO A N 1
ATOM 648 C CA . PRO A 1 86 ? -7.923 23.984 10.847 1.00 72.81 86 PRO A CA 1
ATOM 649 C C . PRO A 1 86 ? -7.324 23.852 9.440 1.00 72.81 86 PRO A C 1
ATOM 651 O O . PRO A 1 86 ? -8.031 23.843 8.429 1.00 72.81 86 PRO A O 1
ATOM 654 N N . LEU A 1 87 ? -6.007 23.665 9.371 1.00 69.25 87 LEU A N 1
ATOM 655 C CA . LEU A 1 87 ? -5.302 23.324 8.144 1.00 69.25 87 LEU A CA 1
ATOM 656 C C . LEU A 1 87 ? -5.750 21.942 7.645 1.00 69.25 87 LEU A C 1
ATOM 658 O O . LEU A 1 87 ? -5.937 21.010 8.436 1.00 69.25 87 LEU A O 1
ATOM 662 N N . PRO A 1 88 ? -5.884 21.765 6.319 1.00 65.56 88 PRO A N 1
ATOM 663 C CA . PRO A 1 88 ? -6.302 20.497 5.747 1.00 65.56 88 PRO A CA 1
ATOM 664 C C . PRO A 1 88 ? -5.270 19.407 6.043 1.00 65.56 88 PRO A C 1
ATOM 666 O O . PRO A 1 88 ? -4.099 19.530 5.674 1.00 65.56 88 PRO A O 1
ATOM 669 N N . ASP A 1 89 ? -5.721 18.305 6.646 1.00 67.75 89 ASP A N 1
ATOM 670 C CA . ASP A 1 89 ? -4.889 17.132 6.899 1.00 67.75 89 ASP A CA 1
ATOM 671 C C . ASP A 1 89 ? -4.403 16.551 5.561 1.00 67.75 89 ASP A C 1
ATOM 673 O O . ASP A 1 89 ? -5.138 15.908 4.807 1.00 67.75 89 ASP A O 1
ATOM 677 N N . SER A 1 90 ? -3.134 16.803 5.240 1.00 65.12 90 SER A N 1
ATOM 678 C CA . SER A 1 90 ? -2.518 16.329 3.998 1.00 65.12 90 SER A CA 1
ATOM 679 C C . SER A 1 90 ? -2.498 14.801 3.901 1.00 65.12 90 SER A C 1
ATOM 681 O O . SER A 1 90 ? -2.473 14.262 2.793 1.00 65.12 90 SER A O 1
ATOM 683 N N . THR A 1 91 ? -2.591 14.095 5.032 1.00 63.38 91 THR A N 1
ATOM 684 C CA . THR A 1 91 ? -2.627 12.632 5.073 1.00 63.38 91 THR A CA 1
ATOM 685 C C . THR A 1 91 ? -3.974 12.078 4.608 1.00 63.38 91 THR A C 1
ATOM 687 O O . THR A 1 91 ? -4.002 10.995 4.027 1.00 63.38 91 THR A O 1
ATOM 690 N N . GLN A 1 92 ? -5.068 12.845 4.723 1.00 63.50 92 GLN A N 1
ATOM 691 C CA . GLN A 1 92 ? -6.381 12.475 4.168 1.00 63.50 92 GLN A CA 1
ATOM 692 C C . GLN A 1 92 ? -6.404 12.470 2.634 1.00 63.50 92 GLN A C 1
ATOM 694 O O . GLN A 1 92 ? -7.275 11.852 2.027 1.00 63.50 92 GLN A O 1
ATOM 699 N N . LYS A 1 93 ? -5.448 13.142 1.982 1.00 66.50 93 LYS A N 1
ATOM 700 C CA . LYS A 1 93 ? -5.379 13.218 0.514 1.00 66.50 93 LYS A CA 1
ATOM 701 C C . LYS A 1 93 ? -4.703 11.997 -0.115 1.00 66.50 93 LYS A C 1
ATOM 703 O O . LYS A 1 93 ? -4.793 11.811 -1.331 1.00 66.50 93 LYS A O 1
ATOM 708 N N . VAL A 1 94 ? -4.021 11.168 0.679 1.00 73.12 94 VAL A N 1
ATOM 709 C CA . VAL A 1 94 ? -3.292 10.000 0.175 1.00 73.12 94 VAL A CA 1
ATOM 710 C C . VAL A 1 94 ? -4.277 8.871 -0.115 1.00 73.12 94 VAL A C 1
ATOM 712 O O . VAL A 1 94 ? -4.610 8.065 0.746 1.00 73.12 94 VAL A O 1
ATOM 715 N N . THR A 1 95 ? -4.726 8.820 -1.364 1.00 81.75 95 THR A N 1
ATOM 716 C CA . THR A 1 95 ? -5.609 7.768 -1.896 1.00 81.75 95 THR A CA 1
ATOM 717 C C . THR A 1 95 ? -4.840 6.677 -2.633 1.00 81.75 95 THR A C 1
ATOM 719 O O . THR A 1 95 ? -5.369 5.588 -2.841 1.00 81.75 95 THR A O 1
ATOM 722 N N . TRP A 1 96 ? -3.587 6.953 -3.005 1.00 85.25 96 TRP A N 1
ATOM 723 C CA . TRP A 1 96 ? -2.746 6.070 -3.803 1.00 85.25 96 TRP A CA 1
ATOM 724 C C . TRP A 1 96 ? -1.316 6.027 -3.265 1.00 85.25 96 TRP A C 1
ATOM 726 O O . TRP A 1 96 ? -0.737 7.066 -2.949 1.00 85.25 96 TRP A O 1
ATOM 736 N N . PHE A 1 97 ? -0.728 4.834 -3.198 1.00 82.50 97 PHE A N 1
ATOM 737 C CA . PHE A 1 97 ? 0.669 4.619 -2.810 1.00 82.50 97 PHE A CA 1
ATOM 738 C C . PHE A 1 97 ? 1.326 3.597 -3.743 1.00 82.50 97 PHE A C 1
ATOM 740 O O . PHE A 1 97 ? 0.664 2.657 -4.175 1.00 82.50 97 PHE A O 1
ATOM 747 N N . SER A 1 98 ? 2.619 3.745 -4.044 1.00 81.62 98 SER A N 1
ATOM 748 C CA . SER A 1 98 ? 3.366 2.760 -4.837 1.00 81.62 98 SER A CA 1
ATOM 749 C C . SER A 1 98 ? 4.394 2.032 -3.984 1.00 81.62 98 SER A C 1
ATOM 751 O O . SER A 1 98 ? 5.187 2.674 -3.300 1.00 81.62 98 SER A O 1
ATOM 753 N N . CYS A 1 99 ? 4.455 0.702 -4.100 1.00 79.06 99 CYS A N 1
ATOM 754 C CA . CYS A 1 99 ? 5.619 -0.063 -3.649 1.00 79.06 99 CYS A CA 1
ATOM 755 C C . CYS A 1 99 ? 6.894 0.549 -4.267 1.00 79.06 99 CYS A C 1
ATOM 757 O O . CYS A 1 99 ? 6.887 0.802 -5.477 1.00 79.06 99 CYS A O 1
ATOM 759 N N . PRO A 1 100 ? 7.978 0.763 -3.499 1.00 69.06 100 PRO A N 1
ATOM 760 C CA . PRO A 1 100 ? 9.198 1.434 -3.962 1.00 69.06 100 PRO A CA 1
ATOM 761 C C . PRO A 1 100 ? 10.081 0.565 -4.862 1.00 69.06 100 PRO A C 1
ATOM 763 O O . PRO A 1 100 ? 11.240 0.900 -5.094 1.00 69.06 100 PRO A O 1
ATOM 766 N N . ASP A 1 101 ? 9.576 -0.561 -5.359 1.00 72.31 101 ASP A N 1
ATOM 767 C CA . ASP A 1 101 ? 10.281 -1.314 -6.381 1.00 72.31 101 ASP A CA 1
ATOM 768 C C . ASP A 1 101 ? 10.191 -0.533 -7.698 1.00 72.31 101 ASP A C 1
ATOM 770 O O . ASP A 1 101 ? 9.250 -0.699 -8.474 1.00 72.31 101 ASP A O 1
ATOM 774 N N . ALA A 1 102 ? 11.123 0.411 -7.870 1.00 63.91 102 ALA A N 1
ATOM 775 C CA . ALA A 1 102 ? 11.114 1.425 -8.922 1.00 63.91 102 ALA A CA 1
ATOM 776 C C . ALA A 1 102 ? 11.047 0.813 -10.323 1.00 63.91 102 ALA A C 1
ATOM 778 O O . ALA A 1 102 ? 10.445 1.394 -11.223 1.00 63.91 102 ALA A O 1
ATOM 779 N N . GLU A 1 103 ? 11.609 -0.385 -10.485 1.00 73.94 103 GLU A N 1
ATOM 780 C CA . GLU A 1 103 ? 11.530 -1.113 -11.740 1.00 73.94 103 GLU A CA 1
ATOM 781 C C . GLU A 1 103 ? 10.176 -1.775 -11.946 1.00 73.94 103 GLU A C 1
ATOM 783 O O . GLU A 1 103 ? 9.832 -1.971 -13.094 1.00 73.94 103 GLU A O 1
ATOM 788 N N . ARG A 1 104 ? 9.378 -2.089 -10.913 1.00 81.62 104 ARG A N 1
ATOM 789 C CA . ARG A 1 104 ? 8.057 -2.750 -11.028 1.00 81.62 104 ARG A CA 1
ATOM 790 C C . ARG A 1 104 ? 7.025 -2.202 -10.024 1.00 81.62 104 ARG A C 1
ATOM 792 O O . ARG A 1 104 ? 6.681 -2.878 -9.045 1.00 81.62 104 ARG A O 1
ATOM 799 N N . PRO A 1 105 ? 6.458 -1.011 -10.273 1.00 83.50 105 PRO A N 1
ATOM 800 C CA . PRO A 1 105 ? 5.555 -0.381 -9.322 1.00 83.50 105 PRO A CA 1
ATOM 801 C C . PRO A 1 105 ? 4.258 -1.183 -9.141 1.00 83.50 105 PRO A C 1
ATOM 803 O O . PRO A 1 105 ? 3.569 -1.547 -10.103 1.00 83.50 105 PRO A O 1
ATOM 806 N N . VAL A 1 106 ? 3.908 -1.419 -7.877 1.00 87.56 106 VAL A N 1
ATOM 807 C CA . VAL A 1 106 ? 2.596 -1.929 -7.454 1.00 87.56 106 VAL A CA 1
ATOM 808 C C . VAL A 1 106 ? 1.846 -0.772 -6.824 1.00 87.56 106 VAL A C 1
ATOM 810 O O . VAL A 1 106 ? 2.331 -0.195 -5.854 1.00 87.56 106 VAL A O 1
ATOM 813 N N . ILE A 1 107 ? 0.688 -0.438 -7.383 1.00 89.00 107 ILE A N 1
ATOM 814 C CA . ILE A 1 107 ? -0.119 0.702 -6.956 1.00 89.00 107 ILE A CA 1
ATOM 815 C C . ILE A 1 107 ? -1.219 0.200 -6.026 1.00 89.00 107 ILE A C 1
ATOM 817 O O . ILE A 1 107 ? -2.009 -0.670 -6.398 1.00 89.00 107 ILE A O 1
ATOM 821 N N . PHE A 1 108 ? -1.283 0.784 -4.837 1.00 89.56 108 PHE A N 1
ATOM 822 C CA . PHE A 1 108 ? -2.281 0.516 -3.813 1.00 89.56 108 PHE A CA 1
ATOM 823 C C . PHE A 1 108 ? -3.271 1.666 -3.749 1.00 89.56 108 PHE A C 1
ATOM 825 O O . PHE A 1 108 ? -2.851 2.820 -3.669 1.00 89.56 108 PHE A O 1
ATOM 832 N N . LYS A 1 109 ? -4.564 1.347 -3.731 1.00 90.62 109 LYS A N 1
ATOM 833 C CA . LYS A 1 109 ? -5.607 2.257 -3.265 1.00 90.62 109 LYS A CA 1
ATOM 834 C C . LYS A 1 109 ? -5.644 2.195 -1.742 1.00 90.62 109 LYS A C 1
ATOM 836 O O . LYS A 1 109 ? -5.705 1.102 -1.181 1.00 90.62 109 LYS A O 1
ATOM 841 N N . ILE A 1 110 ? -5.602 3.349 -1.095 1.00 89.25 110 ILE A N 1
ATOM 842 C CA . ILE A 1 110 ? -5.624 3.478 0.359 1.00 89.25 110 ILE A CA 1
ATOM 843 C C . ILE A 1 110 ? -6.989 4.007 0.783 1.00 89.25 110 ILE A C 1
ATOM 845 O O . ILE A 1 110 ? -7.424 5.060 0.317 1.00 89.25 110 ILE A O 1
ATOM 849 N N . GLU A 1 111 ? -7.649 3.277 1.674 1.00 87.44 111 GLU A N 1
ATOM 850 C CA . GLU A 1 111 ? -8.923 3.660 2.281 1.00 87.44 111 GLU A CA 1
ATOM 851 C C . GLU A 1 111 ? -8.774 3.660 3.806 1.00 87.44 111 GLU A C 1
ATOM 853 O O . GLU A 1 111 ? -7.995 2.880 4.361 1.00 87.44 111 GLU A O 1
ATOM 858 N N . ARG A 1 112 ? -9.476 4.578 4.475 1.00 85.38 112 ARG A N 1
ATOM 859 C CA . ARG A 1 112 ? -9.494 4.698 5.934 1.00 85.38 112 ARG A CA 1
ATOM 860 C C . ARG A 1 112 ? -10.929 4.599 6.425 1.00 85.38 112 ARG A C 1
ATOM 862 O O . ARG A 1 112 ? -11.772 5.354 5.948 1.00 85.38 112 ARG A O 1
ATOM 869 N N . ASP A 1 113 ? -11.144 3.778 7.439 1.00 82.81 113 ASP A N 1
ATOM 870 C CA . ASP A 1 113 ? -12.404 3.695 8.165 1.00 82.81 113 ASP A CA 1
ATOM 871 C C . ASP A 1 113 ? -12.153 4.113 9.620 1.00 82.81 113 ASP A C 1
ATOM 873 O O . ASP A 1 113 ? -11.207 3.606 10.234 1.00 82.81 113 ASP A O 1
ATOM 877 N N . PRO A 1 114 ? -12.925 5.058 10.186 1.00 76.81 114 PRO A N 1
ATOM 878 C CA . PRO A 1 114 ? -12.799 5.401 11.596 1.00 76.81 114 PRO A CA 1
ATOM 879 C C . PRO A 1 114 ? -13.121 4.164 12.433 1.00 76.81 114 PRO A C 1
ATOM 881 O O . PRO A 1 114 ? -14.161 3.535 12.235 1.00 76.81 114 PRO A O 1
ATOM 884 N N . THR A 1 115 ? -12.235 3.805 13.359 1.00 73.00 115 THR A N 1
ATOM 885 C CA . THR A 1 115 ? -12.583 2.807 14.366 1.00 73.00 115 THR A CA 1
ATOM 886 C C . THR A 1 115 ? -13.413 3.504 15.436 1.00 73.00 115 THR A C 1
ATOM 888 O O . THR A 1 115 ? -13.045 4.570 15.935 1.00 73.00 115 THR A O 1
ATOM 891 N N . GLU A 1 116 ? -14.579 2.944 15.755 1.00 59.59 116 GLU A N 1
ATOM 892 C CA . GLU A 1 116 ? -15.336 3.373 16.927 1.00 59.59 116 GLU A CA 1
ATOM 893 C C . GLU A 1 116 ? -14.473 3.072 18.158 1.00 59.59 116 GLU A C 1
ATOM 895 O O . GLU A 1 116 ? -14.338 1.928 18.585 1.00 59.59 116 GLU A O 1
ATOM 900 N N . GLU A 1 117 ? -13.818 4.098 18.702 1.00 48.91 117 GLU A N 1
ATOM 901 C CA . GLU A 1 117 ? -13.238 4.022 20.039 1.00 48.91 117 GLU A CA 1
ATOM 902 C C . GLU A 1 117 ? -14.435 3.825 20.985 1.00 48.91 117 GLU A C 1
ATOM 904 O O . GLU A 1 117 ? -15.293 4.709 21.064 1.00 48.91 117 GLU A O 1
ATOM 909 N N . GLU A 1 118 ? -14.554 2.664 21.647 1.00 39.69 118 GLU A N 1
ATOM 910 C CA . GLU A 1 118 ? -15.574 2.462 22.678 1.00 39.69 118 GLU A CA 1
ATOM 911 C C . GLU A 1 118 ? -15.493 3.624 23.673 1.00 39.69 118 GLU A C 1
ATOM 913 O O . GLU A 1 118 ? -14.542 3.769 24.447 1.00 39.69 118 GLU A O 1
ATOM 918 N N . ALA A 1 119 ? -16.512 4.477 23.643 1.00 35.75 119 ALA A N 1
ATOM 919 C CA . ALA A 1 119 ? -16.699 5.532 24.610 1.00 35.75 119 ALA A CA 1
ATOM 920 C C . ALA A 1 119 ? -17.012 4.911 25.985 1.00 35.75 119 ALA A C 1
ATOM 922 O O . ALA A 1 119 ? -18.166 4.762 26.365 1.00 35.75 119 ALA A O 1
ATOM 923 N N . GLY A 1 120 ? -15.960 4.598 26.743 1.00 34.75 120 GLY A N 1
ATOM 924 C CA . GLY A 1 120 ? -15.926 4.640 28.202 1.00 34.75 120 GLY A CA 1
ATOM 925 C C . GLY A 1 120 ? -16.561 3.486 28.986 1.00 34.75 120 GLY A C 1
ATOM 926 O O . GLY A 1 120 ? -17.769 3.301 29.000 1.00 34.75 120 GLY A O 1
ATOM 927 N N . VAL A 1 121 ? -15.761 2.893 29.878 1.00 34.97 121 VAL A N 1
ATOM 928 C CA . VAL A 1 121 ? -16.210 2.628 31.255 1.00 34.97 121 VAL A CA 1
ATOM 929 C C . VAL A 1 121 ? -15.101 3.044 32.217 1.00 34.97 121 VAL A C 1
ATOM 931 O O . VAL A 1 121 ? -14.123 2.331 32.437 1.00 34.97 121 VAL A O 1
ATOM 934 N N . GLY A 1 122 ? -15.278 4.212 32.836 1.00 38.47 122 GLY A N 1
ATOM 935 C CA . GLY A 1 122 ? -14.519 4.597 34.015 1.00 38.47 122 GLY A CA 1
ATOM 936 C C . GLY A 1 122 ? -14.747 3.586 35.136 1.00 38.47 122 GLY A C 1
ATOM 937 O O . GLY A 1 122 ? -15.827 3.529 35.721 1.00 38.47 122 GLY A O 1
ATOM 938 N N . HIS A 1 123 ? -13.722 2.808 35.484 1.00 34.97 123 HIS A N 1
ATOM 939 C CA . HIS A 1 123 ? -13.719 2.099 36.756 1.00 34.97 123 HIS A CA 1
ATOM 940 C C . HIS A 1 123 ? -13.292 3.055 37.866 1.00 34.97 123 HIS A C 1
ATOM 942 O O . HIS A 1 123 ? -12.120 3.296 38.148 1.00 34.97 123 HIS A O 1
ATOM 948 N N . SER A 1 124 ? -14.339 3.624 38.458 1.00 38.81 124 SER A N 1
ATOM 949 C CA . SER A 1 124 ? -14.416 4.192 39.793 1.00 38.81 124 SER A CA 1
ATOM 950 C C . SER A 1 124 ? -13.383 3.613 40.767 1.00 38.81 124 SER A C 1
ATOM 952 O O . SER A 1 124 ? -13.240 2.398 40.920 1.00 38.81 124 SER A O 1
ATOM 954 N N . ARG A 1 125 ? -12.705 4.528 41.468 1.00 38.53 125 ARG A N 1
ATOM 955 C CA . ARG A 1 125 ? -11.866 4.291 42.645 1.00 38.53 125 ARG A CA 1
ATOM 956 C C . ARG A 1 125 ? -12.519 3.265 43.581 1.00 38.53 125 ARG A C 1
ATOM 958 O O . ARG A 1 125 ? -13.364 3.629 44.398 1.00 38.53 125 ARG A O 1
ATOM 965 N N . ARG A 1 126 ? -12.056 2.013 43.582 1.00 37.69 126 ARG A N 1
ATOM 966 C CA . ARG A 1 126 ? -12.186 1.177 44.781 1.00 37.69 126 ARG A CA 1
ATOM 967 C C . ARG A 1 126 ? -11.112 1.616 45.767 1.00 37.69 126 ARG A C 1
ATOM 969 O O . ARG A 1 126 ? -9.970 1.175 45.714 1.00 37.69 126 ARG A O 1
ATOM 976 N N . ARG A 1 127 ? -11.502 2.519 46.673 1.00 38.22 127 ARG A N 1
ATOM 977 C CA . ARG A 1 127 ? -10.917 2.563 48.017 1.00 38.22 127 ARG A CA 1
ATOM 978 C C . ARG A 1 127 ? -11.096 1.166 48.608 1.00 38.22 127 ARG A C 1
ATOM 980 O O . ARG A 1 127 ? -12.229 0.783 48.889 1.00 38.22 127 ARG A O 1
ATOM 987 N N . SER A 1 128 ? -10.015 0.418 48.786 1.00 38.72 128 SER A N 1
ATOM 988 C CA . SER A 1 128 ? -10.035 -0.677 49.754 1.00 38.72 128 SER A CA 1
ATOM 989 C C . SER A 1 128 ? -9.968 -0.056 51.153 1.00 38.72 128 SER A C 1
ATOM 991 O O . SER A 1 128 ? -9.076 0.760 51.403 1.00 38.72 128 SER A O 1
ATOM 993 N N . PRO A 1 129 ? -10.937 -0.352 52.032 1.00 41.53 129 PRO A N 1
ATOM 994 C CA . PRO A 1 129 ? -10.949 0.145 53.396 1.00 41.53 129 PRO A CA 1
ATOM 995 C C . PRO A 1 129 ? -9.882 -0.552 54.245 1.00 41.53 129 PRO A C 1
ATOM 997 O O . PRO A 1 129 ? -9.394 -1.633 53.919 1.00 41.53 129 PRO A O 1
ATOM 1000 N N . ALA A 1 130 ? -9.541 0.135 55.332 1.00 42.44 130 ALA A N 1
ATOM 1001 C CA . ALA A 1 130 ? -8.664 -0.290 56.408 1.00 42.44 130 ALA A CA 1
ATOM 1002 C C . ALA A 1 130 ? -8.965 -1.713 56.919 1.00 42.44 130 ALA A C 1
ATOM 1004 O O . ALA A 1 130 ? -10.082 -2.212 56.801 1.00 42.44 130 ALA A O 1
ATOM 1005 N N . GLY A 1 131 ? -7.925 -2.340 57.473 1.00 37.75 131 GLY A N 1
ATOM 1006 C CA . GLY A 1 131 ? -7.898 -3.745 57.856 1.00 37.75 131 GLY A CA 1
ATOM 1007 C C . GLY A 1 131 ? -8.865 -4.190 58.951 1.00 37.75 131 GLY A C 1
ATOM 1008 O O . GLY A 1 131 ? -9.612 -3.414 59.540 1.00 37.75 131 GLY A O 1
ATOM 1009 N N . ILE A 1 132 ? -8.788 -5.488 59.229 1.00 38.91 132 ILE A N 1
ATOM 1010 C CA . ILE A 1 132 ? -9.371 -6.149 60.396 1.00 38.91 132 ILE A CA 1
ATOM 1011 C C . ILE A 1 132 ? -8.297 -7.116 60.927 1.00 38.91 132 ILE A C 1
ATOM 1013 O O . ILE A 1 132 ? -7.684 -7.814 60.116 1.00 38.91 132 ILE A O 1
ATOM 1017 N N . PRO A 1 133 ? -8.025 -7.131 62.243 1.00 44.16 133 PRO A N 1
ATOM 1018 C CA . PRO A 1 133 ? -7.022 -7.992 62.858 1.00 44.16 133 PRO A CA 1
ATOM 1019 C C . PRO A 1 133 ? -7.573 -9.405 63.088 1.00 44.16 133 PRO A C 1
ATOM 1021 O O . PRO A 1 133 ? -8.766 -9.560 63.358 1.00 44.16 133 PRO A O 1
ATOM 1024 N N . VAL A 1 134 ? -6.687 -10.402 63.056 1.00 45.31 134 VAL A N 1
ATOM 1025 C CA . VAL A 1 134 ? -6.822 -11.675 63.784 1.00 45.31 134 VAL A CA 1
ATOM 1026 C C . VAL A 1 134 ? -5.449 -12.046 64.323 1.00 45.31 134 VAL A C 1
ATOM 1028 O O . VAL A 1 134 ? -4.487 -11.968 63.526 1.00 45.31 134 VAL A O 1
#

Secondary structure (DSSP, 8-state):
--BEEEEEEEEEEPPP--SSTTPPPS--S--SS--TT-EEEEETTEE-TTT-BS---HHHHHHHHHHHHHHTB-PPPPBPTTT-PBPP-GGGG--EEE-S-TTS-EEEEEEEEE-------------PPP----

Sequence (134 aa):
MTLYKVVATVHKVSRPAPVAPGESTHVLLPCRLFKEGDKIVFEDNQINMAETTGALCLSLIASMIPVLKALQRSVEPLMDEETGEPLPDSTQKVTWFSCPDAERPVIFKIERDPTEEEAGVGHSRRRSPAGIPV

Foldseek 3Di:
DWWKKKKWFFADFAAFDDLDPPDDDPGGGTDPFDDGGFIWIDDPNDTPPVPGGTHDDPQQCVVCSVLVVLVTDDDDFDADPVPRHGDDDPSVVPQWDWRPPSRITTIIGMDIDTDPPPPDDDDDDPPDDDDDDD

Radius of gyration: 22.31 Å; chains: 1; bounding box: 35×46×86 Å

pLDDT: mean 75.58, std 16.31, range [34.75, 93.0]